Protein AF-A0A923PR28-F1 (afdb_monomer_lite)

Secondary structure (DSSP, 8-state):
--------S-GGGHHHHHHHHHTTS--------HHHHHHHHHHHHHTTGGGPPPHHHHHHHHHHHHTT-

Foldseek 3Di:
DDDDDDDDPDPVCVVVVVVCVVVVNDDDDPDDDPVVVVVVVVVVVVVCVVVDDDPVVVVVVVVVVVVVD

Organism: NCBI:txid1517758

Sequence (69 aa):
MPTLTLEIIDPRVIPLLENLAKLDLIRIKEEEAPFTRFAALLAKLRSQEDNAPSEAKILLEVKKVRNQR

pLDDT: mean 79.89, std 8.36, range [58.59, 91.81]

Radius of gyration: 23.7 Å; chains: 1; bounding box: 45×31×59 Å

Structure (mmCIF, N/CA/C/O backbone):
data_AF-A0A923PR28-F1
#
_entry.id   AF-A0A923PR28-F1
#
loop_
_atom_site.group_PDB
_atom_site.id
_atom_site.type_symbol
_atom_site.label_atom_id
_atom_site.label_alt_id
_atom_site.label_comp_id
_atom_site.label_asym_id
_atom_site.label_entity_id
_atom_site.label_seq_id
_atom_site.pdbx_PDB_ins_code
_atom_site.Cartn_x
_atom_site.Cartn_y
_atom_site.Cartn_z
_atom_site.occupancy
_atom_site.B_iso_or_equiv
_atom_site.auth_seq_id
_atom_site.auth_comp_id
_atom_site.auth_asym_id
_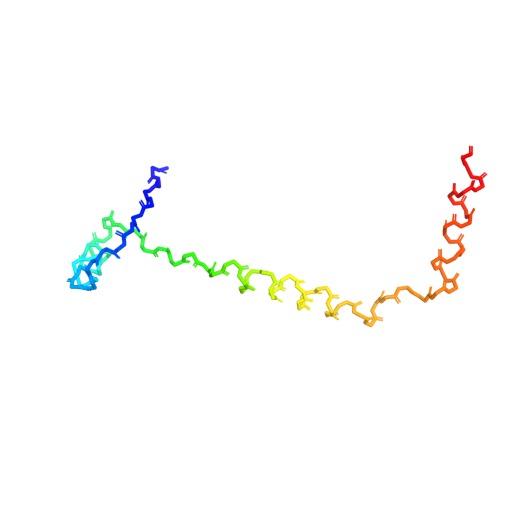atom_site.auth_atom_id
_atom_site.pdbx_PDB_model_num
ATOM 1 N N . MET A 1 1 ? -14.257 13.812 -5.479 1.00 63.56 1 MET A N 1
ATOM 2 C CA . MET A 1 1 ? -14.477 13.968 -4.025 1.00 63.56 1 MET A CA 1
ATOM 3 C C . MET A 1 1 ? -13.192 14.476 -3.399 1.00 63.56 1 MET A C 1
ATOM 5 O O . MET A 1 1 ? -12.141 14.069 -3.887 1.00 63.56 1 MET A O 1
ATOM 9 N N . PRO A 1 2 ? -13.254 15.368 -2.399 1.00 70.62 2 PRO A N 1
ATOM 10 C CA . PRO A 1 2 ? -12.059 15.863 -1.725 1.00 70.62 2 PRO A CA 1
ATOM 11 C C . PRO A 1 2 ? -11.350 14.712 -1.002 1.00 70.62 2 PRO A C 1
ATOM 13 O O . PRO A 1 2 ? -11.985 13.918 -0.312 1.00 70.62 2 PRO A O 1
ATOM 16 N N . THR A 1 3 ? -10.042 14.606 -1.199 1.00 75.31 3 THR A N 1
ATOM 17 C CA . THR A 1 3 ? -9.166 13.658 -0.503 1.00 75.31 3 THR A CA 1
ATOM 18 C C . THR A 1 3 ? -8.389 14.411 0.562 1.00 75.31 3 THR A C 1
ATOM 20 O O . THR A 1 3 ? -7.724 15.394 0.243 1.00 75.31 3 THR A O 1
ATOM 23 N N . LEU A 1 4 ? -8.495 13.962 1.813 1.00 79.06 4 LEU A N 1
ATOM 24 C CA . LEU A 1 4 ? -7.774 14.530 2.948 1.00 79.06 4 LEU A CA 1
ATOM 25 C C . LEU A 1 4 ? -6.668 13.560 3.375 1.00 79.06 4 LEU A C 1
ATOM 27 O O . LEU A 1 4 ? -6.944 12.379 3.583 1.00 79.06 4 LEU A O 1
ATOM 31 N N . THR A 1 5 ? -5.447 14.065 3.524 1.00 79.44 5 THR A N 1
ATOM 32 C CA . THR A 1 5 ? -4.330 13.324 4.121 1.00 79.44 5 THR A CA 1
ATOM 33 C C . THR A 1 5 ? -4.243 13.715 5.592 1.00 79.44 5 THR A C 1
ATOM 35 O O . THR A 1 5 ? -4.230 14.902 5.912 1.00 79.44 5 THR A O 1
ATOM 38 N N . LEU A 1 6 ? -4.243 12.729 6.487 1.00 79.06 6 LEU A N 1
ATOM 39 C CA . LEU A 1 6 ? -4.244 12.927 7.936 1.00 79.06 6 LEU A CA 1
ATOM 40 C C . LEU A 1 6 ? -2.995 12.274 8.524 1.00 79.06 6 LEU A C 1
ATOM 42 O O . LEU A 1 6 ? -2.735 11.103 8.258 1.00 79.06 6 LEU A O 1
ATOM 46 N N . GLU A 1 7 ? -2.253 13.009 9.347 1.00 78.44 7 GLU A N 1
ATOM 47 C CA . GLU A 1 7 ? -1.175 12.443 10.158 1.00 78.44 7 GLU A CA 1
ATOM 48 C C . GLU A 1 7 ? -1.732 12.033 11.526 1.00 78.44 7 GLU A C 1
ATOM 50 O O . GLU A 1 7 ? -2.328 12.840 12.244 1.00 78.44 7 GLU A O 1
ATOM 55 N N . ILE A 1 8 ? -1.565 10.759 11.887 1.00 82.31 8 ILE A N 1
ATOM 56 C CA . ILE A 1 8 ? -2.008 10.235 13.181 1.00 82.31 8 ILE A CA 1
ATOM 57 C C . ILE A 1 8 ? -0.939 10.563 14.227 1.00 82.31 8 ILE A C 1
ATOM 59 O O . ILE A 1 8 ? 0.134 9.968 14.231 1.00 82.31 8 ILE A O 1
ATOM 63 N N . ILE A 1 9 ? -1.254 11.500 15.124 1.00 87.25 9 ILE A N 1
ATOM 64 C CA . ILE A 1 9 ? -0.368 11.908 16.228 1.00 87.25 9 ILE A CA 1
ATOM 65 C C . ILE A 1 9 ? -0.509 10.960 17.432 1.00 87.25 9 ILE A C 1
ATOM 67 O O . ILE A 1 9 ? 0.481 10.634 18.082 1.00 87.25 9 ILE A O 1
ATOM 71 N N . ASP A 1 10 ? -1.732 10.499 17.722 1.00 86.31 10 ASP A N 1
ATOM 72 C CA . ASP A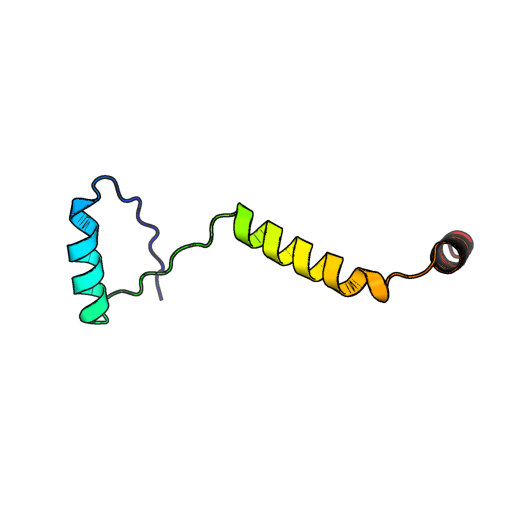 1 10 ? -2.035 9.565 18.815 1.00 86.31 10 ASP A CA 1
ATOM 73 C C . ASP A 1 10 ? -2.768 8.321 18.267 1.00 86.31 10 ASP A C 1
ATOM 75 O O . ASP A 1 10 ? -3.832 8.459 17.648 1.00 86.31 10 ASP A O 1
ATOM 79 N N . PRO A 1 11 ? -2.256 7.096 18.504 1.00 86.88 11 PRO A N 1
ATOM 80 C CA . PRO A 1 11 ? -2.890 5.855 18.049 1.00 86.88 11 PRO A CA 1
ATOM 81 C C . PRO A 1 11 ? -4.290 5.615 18.637 1.00 86.88 11 PRO A C 1
ATOM 83 O O . PRO A 1 11 ? -5.063 4.835 18.080 1.00 86.88 11 PRO A O 1
ATOM 86 N N . ARG A 1 12 ? -4.678 6.302 19.719 1.00 90.06 12 ARG A N 1
ATOM 87 C CA . ARG A 1 12 ? -6.035 6.223 20.292 1.00 90.06 12 ARG A CA 1
ATOM 88 C C . ARG A 1 12 ? -7.130 6.711 19.345 1.00 90.06 12 ARG A C 1
ATOM 9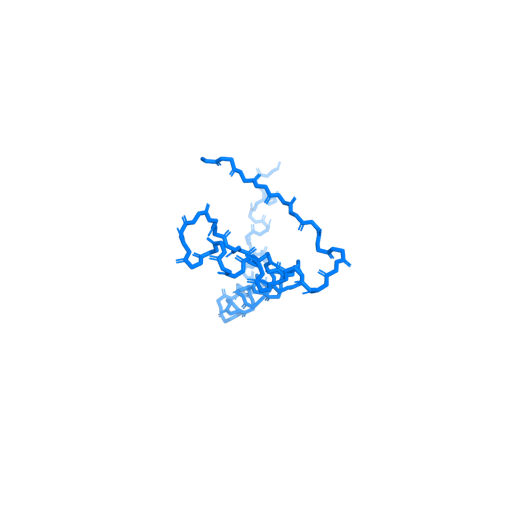0 O O . ARG A 1 12 ? -8.301 6.458 19.612 1.00 90.06 12 ARG A O 1
ATOM 97 N N . VAL A 1 13 ? -6.778 7.399 18.258 1.00 88.25 13 VAL A N 1
ATOM 98 C CA . VAL A 1 13 ? -7.741 7.873 17.256 1.00 88.25 13 VAL A CA 1
ATOM 99 C C . VAL A 1 13 ? -8.163 6.777 16.266 1.00 88.25 13 VAL A C 1
ATOM 101 O O . VAL A 1 13 ? -9.187 6.923 15.601 1.00 88.25 13 VAL A O 1
ATOM 104 N N . ILE A 1 14 ? -7.423 5.663 16.183 1.00 86.94 14 ILE A N 1
ATOM 105 C CA . ILE A 1 14 ? -7.693 4.566 15.234 1.00 86.94 14 ILE A CA 1
ATOM 106 C C . ILE A 1 14 ? -9.125 4.014 15.376 1.00 86.94 14 ILE A C 1
ATOM 108 O O . ILE A 1 14 ? -9.834 3.978 14.370 1.00 86.94 14 ILE A O 1
ATOM 112 N N . PRO A 1 15 ? -9.632 3.699 16.587 1.00 90.81 15 PRO A N 1
ATOM 113 C CA . PRO A 1 15 ? -11.004 3.219 16.752 1.00 90.81 15 PRO A CA 1
ATOM 114 C C . PRO A 1 15 ? -12.056 4.242 16.299 1.00 90.81 15 PRO A C 1
ATOM 116 O O . PRO A 1 15 ? -13.125 3.870 15.819 1.00 90.81 15 PRO A O 1
ATOM 119 N N . LEU A 1 16 ? -11.770 5.543 16.437 1.00 89.38 16 LEU A N 1
ATOM 120 C CA . LEU A 1 16 ? -12.668 6.606 15.983 1.00 89.38 16 LEU A CA 1
ATOM 121 C C . LEU A 1 16 ? -12.742 6.644 14.451 1.00 89.38 16 LEU A C 1
ATOM 123 O O . LEU A 1 16 ? -13.836 6.740 13.895 1.00 89.38 16 LEU A O 1
ATOM 127 N N . LEU A 1 17 ? -11.596 6.526 13.773 1.00 87.25 17 LEU A N 1
ATOM 128 C CA . LEU A 1 17 ? -11.525 6.457 12.312 1.00 87.25 17 LEU A CA 1
ATOM 129 C C . LEU A 1 17 ? -12.227 5.204 11.775 1.00 87.25 17 LEU A C 1
ATOM 131 O O . LEU A 1 17 ? -12.995 5.295 10.818 1.00 87.25 17 LEU A O 1
ATOM 135 N N . GLU A 1 18 ? -12.043 4.053 12.421 1.00 88.06 18 GLU A N 1
ATOM 136 C CA . GLU A 1 18 ? -12.757 2.822 12.068 1.00 88.06 18 GLU A CA 1
ATOM 137 C C . GLU A 1 18 ? -14.275 2.967 12.221 1.00 88.06 18 GLU A C 1
ATOM 139 O O . GLU A 1 18 ? -15.032 2.507 11.368 1.00 88.06 18 GLU A O 1
ATOM 144 N N . ASN A 1 19 ? -14.741 3.631 13.281 1.00 91.62 19 ASN A N 1
ATOM 145 C CA . ASN A 1 19 ? -16.169 3.873 13.482 1.00 91.62 19 ASN A CA 1
ATOM 146 C C . ASN A 1 19 ? -16.754 4.800 12.408 1.00 91.62 19 ASN A C 1
ATOM 148 O O . ASN A 1 19 ? -17.852 4.547 11.918 1.00 91.62 19 ASN A O 1
ATOM 152 N N . LEU A 1 20 ? -16.018 5.834 11.996 1.00 88.88 20 LEU A N 1
ATOM 153 C CA . LEU A 1 20 ? -16.421 6.701 10.884 1.00 88.88 20 LEU A CA 1
ATOM 154 C C . LEU A 1 20 ? -16.451 5.942 9.549 1.00 88.88 20 LEU A C 1
ATOM 156 O O . LEU A 1 20 ? -17.343 6.176 8.732 1.00 88.88 20 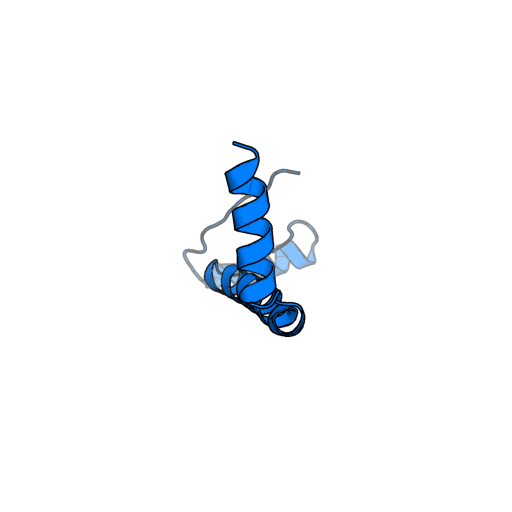LEU A O 1
ATOM 160 N N . ALA A 1 21 ? -15.511 5.018 9.339 1.00 87.62 21 ALA A N 1
ATOM 161 C CA . ALA A 1 21 ? -15.481 4.162 8.157 1.00 87.62 21 ALA A CA 1
ATOM 162 C C . ALA A 1 21 ? -16.651 3.164 8.136 1.00 87.62 21 ALA A C 1
ATOM 164 O O . ALA A 1 21 ? -17.254 2.963 7.088 1.00 87.62 21 ALA A O 1
ATOM 165 N N . LYS A 1 22 ? -17.033 2.593 9.289 1.00 90.94 22 LYS A N 1
ATOM 166 C CA . LYS A 1 22 ? -18.214 1.713 9.420 1.00 90.94 22 LYS A CA 1
ATOM 167 C C . LYS A 1 22 ? -19.532 2.408 9.085 1.00 90.94 22 LYS A C 1
ATOM 169 O O . LYS A 1 22 ? -20.486 1.743 8.704 1.00 90.94 22 LYS A O 1
ATOM 174 N N . LEU A 1 23 ? -19.591 3.726 9.259 1.00 91.81 23 LEU A N 1
ATOM 175 C CA . LEU A 1 23 ? -20.745 4.552 8.904 1.00 91.81 23 LEU A CA 1
ATOM 176 C C . LEU A 1 23 ? -20.701 5.035 7.442 1.00 91.81 23 LEU A C 1
ATOM 178 O O . LEU A 1 23 ? -21.502 5.889 7.070 1.00 91.81 23 LEU A O 1
ATOM 182 N N . ASP A 1 24 ? -19.756 4.540 6.633 1.00 84.31 24 ASP A N 1
ATOM 183 C CA . ASP A 1 24 ? -19.521 4.929 5.234 1.00 84.31 24 ASP A CA 1
ATOM 184 C C . ASP A 1 24 ? -19.248 6.435 5.019 1.00 84.31 24 ASP A C 1
ATOM 186 O O . ASP A 1 24 ? -19.345 6.951 3.903 1.00 84.31 24 ASP A O 1
ATOM 190 N N . LEU A 1 25 ? -18.854 7.160 6.074 1.00 84.56 25 LEU A N 1
ATOM 191 C CA . LEU A 1 25 ? -18.567 8.600 6.010 1.00 84.56 25 LEU A CA 1
ATOM 192 C C . LEU A 1 25 ? -17.174 8.890 5.446 1.00 84.56 25 LEU A C 1
ATOM 194 O O . LEU A 1 25 ? -16.953 9.921 4.809 1.00 84.56 25 LEU A O 1
ATOM 198 N N . ILE A 1 26 ? -16.226 7.984 5.692 1.00 85.81 26 ILE A N 1
ATOM 199 C CA . ILE A 1 26 ? -14.845 8.077 5.217 1.00 85.81 26 ILE A CA 1
ATOM 200 C C . ILE A 1 26 ? -14.395 6.737 4.634 1.00 85.81 26 ILE A C 1
ATOM 202 O O . ILE A 1 26 ? -14.847 5.676 5.053 1.00 85.81 26 ILE A O 1
ATOM 206 N N . ARG A 1 27 ? -13.450 6.777 3.691 1.00 81.12 27 ARG A N 1
ATOM 207 C CA . ARG A 1 27 ? -12.720 5.586 3.238 1.00 81.12 27 ARG A CA 1
ATOM 208 C C . ARG A 1 27 ? -11.276 5.686 3.686 1.00 81.12 27 ARG A C 1
ATOM 210 O O . ARG A 1 27 ? -10.567 6.594 3.258 1.00 81.12 27 ARG A O 1
ATOM 217 N N . ILE A 1 28 ? -10.851 4.735 4.508 1.00 79.94 28 ILE A N 1
ATOM 218 C CA . ILE A 1 28 ? -9.455 4.594 4.907 1.00 79.94 28 ILE A CA 1
ATOM 219 C C . ILE A 1 28 ? -8.726 3.921 3.744 1.00 79.94 28 ILE A C 1
ATOM 221 O O . ILE A 1 28 ? -9.106 2.838 3.300 1.00 79.94 28 ILE A O 1
ATOM 225 N N . LYS A 1 29 ? -7.715 4.599 3.207 1.00 78.94 29 LYS A N 1
ATOM 226 C CA . LYS A 1 29 ? -6.778 4.027 2.243 1.00 78.94 29 LYS A CA 1
ATOM 227 C C . LYS A 1 29 ? -5.411 4.071 2.890 1.00 78.94 29 LYS A C 1
ATOM 229 O O . LYS A 1 29 ? -4.891 5.157 3.124 1.00 78.94 29 LYS A O 1
ATOM 234 N N . GLU A 1 30 ? -4.857 2.908 3.184 1.00 71.50 30 GLU A N 1
ATOM 235 C CA . GLU A 1 30 ? -3.445 2.822 3.519 1.00 71.50 30 GLU A CA 1
ATOM 236 C C . GLU A 1 30 ? -2.665 3.117 2.241 1.00 71.50 30 GLU A C 1
ATOM 238 O O . GLU A 1 30 ? -2.819 2.433 1.225 1.00 71.50 30 GLU A O 1
ATOM 243 N N . GLU A 1 31 ? -1.883 4.193 2.256 1.00 67.75 31 GLU A N 1
ATOM 244 C CA . GLU A 1 31 ? -0.868 4.362 1.231 1.00 67.75 31 GLU A CA 1
ATOM 245 C C . GLU A 1 31 ? 0.172 3.270 1.451 1.00 67.75 31 GLU A C 1
ATOM 247 O O . GLU A 1 31 ? 0.864 3.238 2.470 1.00 67.75 31 GLU A O 1
ATOM 252 N N . GLU A 1 32 ? 0.252 2.346 0.494 1.00 58.59 32 GLU A N 1
ATOM 253 C CA . GLU A 1 32 ? 1.353 1.401 0.414 1.00 58.59 32 GLU A CA 1
ATOM 254 C C . GLU A 1 32 ? 2.668 2.171 0.542 1.00 58.59 32 GLU A C 1
ATOM 256 O O . GLU A 1 32 ? 2.922 3.115 -0.216 1.00 58.59 32 GLU A O 1
ATOM 261 N N . ALA A 1 33 ? 3.490 1.774 1.518 1.00 60.34 33 ALA A N 1
ATOM 262 C CA . ALA A 1 33 ? 4.768 2.414 1.765 1.00 60.34 33 ALA A CA 1
ATOM 263 C C . ALA A 1 33 ? 5.540 2.555 0.437 1.00 60.34 33 ALA A C 1
ATOM 265 O O . ALA A 1 33 ? 5.551 1.621 -0.370 1.00 60.34 33 ALA A O 1
ATOM 266 N N . PRO A 1 34 ? 6.245 3.673 0.188 1.00 59.78 34 PRO A N 1
ATOM 267 C CA . PRO A 1 34 ? 6.939 3.905 -1.085 1.00 59.78 34 PRO A CA 1
ATOM 268 C C . PRO A 1 34 ? 7.830 2.728 -1.523 1.00 59.78 34 PRO A C 1
ATOM 270 O O . PRO A 1 34 ? 7.990 2.452 -2.714 1.00 59.78 34 PRO A O 1
ATOM 273 N N . PHE A 1 35 ? 8.368 1.999 -0.543 1.00 59.53 35 PHE A N 1
ATOM 274 C CA . PHE A 1 35 ? 9.180 0.805 -0.728 1.00 59.53 35 PHE A CA 1
ATOM 275 C C . PHE A 1 35 ? 8.423 -0.381 -1.353 1.00 59.53 35 PHE A C 1
ATOM 277 O O . PHE A 1 35 ? 8.963 -1.035 -2.247 1.00 59.53 35 PHE A O 1
ATOM 284 N N . THR A 1 36 ? 7.176 -0.655 -0.952 1.00 65.56 36 THR A N 1
ATOM 285 C CA . THR A 1 36 ? 6.399 -1.789 -1.491 1.00 65.56 36 THR A CA 1
ATOM 286 C C . THR A 1 36 ? 6.009 -1.545 -2.943 1.00 65.56 36 THR A C 1
ATOM 288 O O . THR A 1 36 ? 6.101 -2.455 -3.768 1.00 65.56 36 THR A O 1
ATOM 291 N N . ARG A 1 37 ? 5.706 -0.293 -3.299 1.00 67.25 37 ARG A N 1
ATOM 292 C CA . ARG A 1 37 ? 5.423 0.101 -4.684 1.00 67.25 37 ARG A CA 1
ATOM 293 C C . ARG A 1 37 ? 6.630 -0.106 -5.605 1.00 67.25 37 ARG A C 1
ATOM 295 O O . ARG A 1 37 ? 6.476 -0.624 -6.713 1.00 67.25 37 ARG A O 1
ATOM 302 N N . PHE A 1 38 ? 7.833 0.253 -5.152 1.00 74.50 38 PHE A N 1
ATOM 303 C CA . PHE A 1 38 ? 9.070 -0.013 -5.897 1.00 74.50 38 PHE A CA 1
ATOM 304 C C . PHE A 1 38 ? 9.373 -1.508 -6.002 1.00 74.50 38 PHE A C 1
ATOM 306 O O . PHE A 1 38 ? 9.719 -1.984 -7.084 1.00 74.50 38 PHE A O 1
ATOM 313 N N . ALA A 1 39 ? 9.200 -2.261 -4.914 1.00 77.56 39 ALA A N 1
ATOM 314 C CA . ALA A 1 39 ? 9.409 -3.705 -4.911 1.00 77.56 39 ALA A CA 1
ATOM 315 C C . ALA A 1 39 ? 8.457 -4.420 -5.887 1.00 77.56 39 ALA A C 1
ATOM 317 O O . ALA A 1 39 ? 8.887 -5.299 -6.634 1.00 77.56 39 ALA A O 1
ATOM 318 N N . ALA A 1 40 ? 7.193 -3.993 -5.956 1.00 79.00 40 ALA A N 1
ATOM 319 C CA . ALA A 1 40 ? 6.205 -4.524 -6.893 1.00 79.00 40 ALA A CA 1
ATOM 320 C C . ALA A 1 40 ? 6.561 -4.228 -8.361 1.00 79.00 40 ALA A C 1
ATOM 322 O O . ALA A 1 40 ? 6.410 -5.093 -9.228 1.00 79.00 40 ALA A O 1
ATOM 323 N N . LEU A 1 41 ? 7.063 -3.024 -8.657 1.00 80.88 41 LEU A N 1
ATOM 324 C CA . LEU A 1 41 ? 7.555 -2.677 -9.996 1.00 80.88 41 LEU A CA 1
ATOM 325 C C . LEU A 1 41 ? 8.788 -3.505 -10.375 1.00 80.88 41 LEU A C 1
ATOM 327 O O . LEU A 1 41 ? 8.863 -4.025 -11.488 1.00 80.88 41 LEU A O 1
ATOM 331 N N . LEU A 1 42 ? 9.722 -3.677 -9.440 1.00 83.38 42 LEU A N 1
ATOM 332 C CA . LEU A 1 42 ? 10.926 -4.476 -9.646 1.00 83.38 42 LEU A CA 1
ATOM 333 C C . LEU A 1 42 ? 10.588 -5.955 -9.886 1.00 83.38 42 LEU A C 1
ATOM 335 O O . LEU A 1 42 ? 11.167 -6.581 -10.770 1.00 83.38 42 LEU A O 1
ATOM 339 N N . ALA A 1 43 ? 9.620 -6.499 -9.146 1.00 83.56 43 ALA A N 1
ATOM 340 C CA . ALA A 1 43 ? 9.128 -7.860 -9.338 1.00 83.56 43 ALA A CA 1
ATOM 341 C C . ALA A 1 43 ? 8.505 -8.051 -10.730 1.00 83.56 43 ALA A C 1
ATOM 343 O O . ALA A 1 43 ? 8.787 -9.046 -11.394 1.00 83.56 43 ALA A O 1
ATOM 344 N N . LYS A 1 44 ? 7.726 -7.074 -11.218 1.00 82.31 44 LYS A N 1
ATOM 345 C CA . LYS A 1 44 ? 7.181 -7.102 -12.587 1.00 82.31 44 LYS A CA 1
ATOM 346 C C . LYS A 1 44 ? 8.280 -7.092 -13.647 1.00 82.31 44 LYS A C 1
ATOM 348 O O . LYS A 1 44 ? 8.205 -7.868 -14.593 1.00 82.31 44 LYS A O 1
ATOM 353 N N . LEU A 1 45 ? 9.307 -6.260 -13.483 1.00 81.06 45 LEU A N 1
ATOM 354 C CA . LEU A 1 45 ? 10.431 -6.210 -14.424 1.00 81.06 45 LEU A CA 1
ATOM 355 C C . LEU A 1 45 ? 11.224 -7.524 -14.436 1.00 81.06 45 LEU A C 1
ATOM 357 O O . LEU A 1 45 ? 11.516 -8.046 -15.507 1.00 81.06 45 LEU A O 1
ATOM 361 N N . ARG A 1 46 ? 11.500 -8.101 -13.260 1.00 80.44 46 ARG A N 1
ATOM 362 C CA . ARG A 1 46 ? 12.171 -9.407 -13.140 1.00 80.44 46 ARG A CA 1
ATOM 363 C C . ARG A 1 46 ? 11.337 -10.559 -13.695 1.00 80.44 46 ARG A C 1
ATOM 365 O O . ARG A 1 46 ? 11.891 -11.477 -14.273 1.00 80.44 46 ARG A O 1
ATOM 372 N N . SER A 1 47 ? 10.008 -10.499 -13.610 1.00 81.94 47 SER A N 1
ATOM 373 C CA . SER A 1 47 ? 9.148 -11.530 -14.214 1.00 81.94 47 SER A CA 1
ATOM 374 C C . SER A 1 47 ? 9.238 -11.603 -15.747 1.00 81.94 47 SER A C 1
ATOM 376 O O . SER A 1 47 ? 8.763 -12.564 -16.342 1.00 81.94 47 SER A O 1
ATOM 378 N N . GLN A 1 48 ? 9.839 -10.598 -16.394 1.00 80.31 48 GLN A N 1
ATOM 379 C CA . GLN A 1 48 ? 10.088 -10.577 -17.836 1.00 80.31 48 GLN A CA 1
ATOM 380 C C . GLN A 1 48 ? 11.530 -10.958 -18.203 1.00 80.31 48 GLN A C 1
ATOM 382 O O . GLN A 1 48 ? 11.904 -10.825 -19.367 1.00 80.31 48 GLN A O 1
ATOM 387 N N . GLU A 1 49 ? 12.328 -11.442 -17.246 1.00 74.75 49 GLU A N 1
ATOM 388 C CA . GLU A 1 49 ? 13.720 -11.856 -17.459 1.00 74.75 49 GLU A CA 1
ATOM 389 C C . GLU A 1 49 ? 13.842 -12.961 -18.521 1.00 74.75 49 GLU A C 1
ATOM 391 O O . GLU A 1 49 ? 14.705 -12.874 -19.390 1.00 74.75 49 GLU A O 1
ATOM 396 N N . ASP A 1 50 ? 12.901 -13.907 -18.568 1.00 74.50 50 ASP A N 1
ATOM 397 C CA . ASP A 1 50 ? 12.865 -14.953 -19.604 1.00 74.50 50 ASP A CA 1
ATOM 398 C C . ASP A 1 50 ? 12.573 -14.408 -21.017 1.00 74.50 50 ASP A C 1
ATOM 400 O O . ASP A 1 50 ? 12.939 -15.019 -22.021 1.00 74.50 50 ASP A O 1
ATOM 404 N N . ASN A 1 51 ? 11.931 -13.238 -21.112 1.00 75.50 51 ASN A N 1
ATOM 405 C CA . ASN A 1 51 ? 11.668 -12.538 -22.373 1.00 75.50 51 ASN A CA 1
ATOM 406 C C . ASN A 1 51 ? 12.742 -11.487 -22.694 1.00 75.50 51 ASN A C 1
ATOM 408 O O . ASN A 1 51 ? 12.590 -10.725 -23.658 1.00 75.50 51 ASN A O 1
ATOM 412 N N . ALA A 1 52 ? 13.817 -11.417 -21.902 1.00 75.06 52 ALA A N 1
ATOM 413 C CA . ALA A 1 52 ? 14.883 -10.461 -22.129 1.00 75.06 52 ALA A CA 1
ATOM 414 C C . ALA A 1 52 ? 15.572 -10.742 -23.481 1.00 75.06 52 ALA A C 1
ATOM 416 O O . ALA A 1 52 ? 15.960 -11.877 -23.775 1.00 75.06 52 ALA A O 1
ATOM 417 N N . PRO A 1 53 ? 15.736 -9.723 -24.345 1.00 76.62 53 PRO A N 1
ATOM 418 C CA . PRO A 1 53 ? 16.460 -9.892 -25.593 1.00 76.62 53 PRO A CA 1
ATOM 419 C C . PRO A 1 53 ? 17.921 -10.250 -25.305 1.00 76.62 53 PRO A C 1
ATOM 421 O O . PRO A 1 53 ? 18.556 -9.674 -24.426 1.00 76.62 53 PRO A O 1
ATOM 424 N N . SER A 1 54 ? 18.472 -11.186 -26.080 1.00 79.88 54 SER A N 1
ATOM 425 C CA . SER A 1 54 ? 19.883 -11.544 -25.960 1.00 79.88 54 SER A CA 1
ATOM 426 C C . SER A 1 54 ? 20.789 -10.364 -26.314 1.00 79.88 54 SER A C 1
ATOM 428 O O . SER A 1 54 ? 20.443 -9.517 -27.143 1.00 79.88 54 SER A O 1
ATOM 430 N N . GLU A 1 55 ? 21.989 -10.344 -25.737 1.00 79.75 55 GLU A N 1
ATOM 431 C CA . GLU A 1 55 ? 23.006 -9.313 -25.973 1.00 79.75 55 GLU A CA 1
ATOM 432 C C . GLU A 1 55 ? 23.251 -9.060 -27.471 1.00 79.75 55 GLU A C 1
ATOM 434 O O . GLU A 1 55 ? 23.296 -7.918 -27.930 1.00 79.75 55 GLU A O 1
ATOM 439 N N . ALA A 1 56 ? 23.305 -10.132 -28.265 1.00 80.19 56 ALA A N 1
ATOM 440 C CA . ALA A 1 56 ? 23.467 -10.054 -29.712 1.00 80.19 56 ALA A CA 1
ATOM 441 C C . ALA A 1 56 ? 22.303 -9.322 -30.410 1.00 80.19 56 ALA A C 1
ATOM 443 O O . ALA A 1 56 ? 22.542 -8.518 -31.314 1.00 80.19 56 ALA A O 1
ATOM 444 N N . LYS A 1 57 ? 21.050 -9.554 -29.987 1.00 78.88 57 LYS A N 1
ATOM 445 C CA . LYS A 1 57 ? 19.873 -8.848 -30.528 1.00 78.88 57 LYS A CA 1
ATOM 446 C C . LYS A 1 57 ? 19.882 -7.369 -30.140 1.00 78.88 57 LYS A C 1
ATOM 448 O O . LYS A 1 57 ? 19.591 -6.527 -30.985 1.00 78.88 57 LYS A O 1
ATOM 453 N N . ILE A 1 58 ? 20.275 -7.052 -28.905 1.00 83.19 58 ILE A N 1
ATOM 454 C CA . ILE A 1 58 ? 20.411 -5.666 -28.428 1.00 83.19 58 ILE A CA 1
ATOM 455 C C . ILE A 1 58 ? 21.457 -4.917 -29.266 1.00 83.19 58 ILE A C 1
ATOM 457 O O . ILE A 1 58 ? 21.193 -3.823 -29.766 1.00 83.19 58 ILE A O 1
ATOM 461 N N . LEU A 1 59 ? 22.629 -5.520 -29.475 1.00 84.00 59 LEU A N 1
ATOM 462 C CA . LEU A 1 59 ? 23.716 -4.938 -30.268 1.00 84.00 59 LEU A CA 1
ATOM 463 C C . LEU A 1 59 ? 23.321 -4.681 -31.725 1.00 84.00 59 LEU A C 1
ATOM 465 O O . LEU A 1 59 ? 23.715 -3.657 -32.288 1.00 84.00 59 LEU A O 1
ATOM 469 N N . LEU A 1 60 ? 22.560 -5.590 -32.339 1.00 86.56 60 LEU A N 1
ATOM 470 C CA . LEU A 1 60 ? 22.059 -5.417 -33.705 1.00 86.56 60 LEU A CA 1
ATOM 471 C C . LEU A 1 60 ? 21.093 -4.232 -33.808 1.00 86.56 60 LEU A C 1
ATOM 473 O O . LEU A 1 60 ? 21.255 -3.398 -34.701 1.00 86.56 60 LEU A O 1
ATOM 477 N N . GLU A 1 61 ? 20.147 -4.114 -32.875 1.00 83.75 61 GLU A N 1
ATOM 478 C CA . GLU A 1 61 ? 19.165 -3.025 -32.891 1.00 83.75 61 GLU A CA 1
ATOM 479 C C . GLU A 1 61 ? 19.827 -1.662 -32.625 1.00 83.75 61 GLU A C 1
ATOM 481 O O . GLU A 1 61 ? 19.583 -0.691 -33.342 1.00 83.75 61 GLU A O 1
ATOM 486 N N . VAL A 1 62 ? 20.761 -1.591 -31.670 1.00 87.44 62 VAL A N 1
ATOM 487 C CA . VAL A 1 62 ? 21.517 -0.359 -31.381 1.00 87.44 62 VAL A CA 1
ATOM 488 C C . VAL A 1 62 ? 22.377 0.066 -32.574 1.00 87.44 62 VAL A C 1
ATOM 490 O O . VAL A 1 62 ? 22.431 1.255 -32.895 1.00 87.44 62 VAL A O 1
ATOM 493 N N . LYS A 1 63 ? 23.038 -0.879 -33.258 1.00 86.19 63 LYS A N 1
ATOM 494 C CA . LYS A 1 63 ? 23.809 -0.585 -34.480 1.00 86.19 63 LYS A CA 1
ATOM 495 C C . LYS A 1 63 ? 22.911 -0.062 -35.600 1.00 86.19 63 LYS A C 1
ATOM 497 O O . LYS A 1 63 ? 23.282 0.901 -36.264 1.00 86.19 63 LYS A O 1
ATOM 502 N N . LYS A 1 64 ? 21.724 -0.645 -35.779 1.00 86.88 64 LYS A N 1
ATOM 503 C CA . LYS A 1 64 ? 20.738 -0.199 -36.771 1.00 86.88 64 LYS A CA 1
ATOM 504 C C . LYS A 1 64 ? 20.288 1.242 -36.519 1.00 86.88 64 LYS A C 1
ATOM 506 O O . LYS A 1 64 ? 20.319 2.042 -37.446 1.00 86.88 64 LYS A O 1
ATOM 511 N N . VAL A 1 65 ? 19.950 1.588 -35.274 1.00 87.56 65 VAL A N 1
ATOM 512 C CA . VAL A 1 65 ? 19.563 2.961 -34.893 1.00 87.56 65 VAL A CA 1
ATOM 513 C C . VAL A 1 65 ? 20.730 3.942 -35.045 1.00 87.56 65 VAL A C 1
ATOM 515 O O . VAL A 1 65 ? 20.535 5.055 -35.524 1.00 87.56 65 VAL A O 1
ATOM 518 N N . ARG A 1 66 ? 21.955 3.545 -34.671 1.00 80.50 66 ARG A N 1
ATOM 519 C CA . ARG A 1 66 ? 23.152 4.389 -34.838 1.00 80.50 66 ARG A CA 1
ATOM 520 C C . ARG A 1 66 ? 23.479 4.680 -36.298 1.00 80.50 66 ARG A C 1
ATOM 522 O O . ARG A 1 66 ? 23.906 5.784 -36.581 1.00 80.50 66 ARG A O 1
ATOM 529 N N . ASN A 1 67 ? 23.258 3.728 -37.198 1.00 80.69 67 ASN A N 1
ATOM 530 C CA . ASN A 1 67 ? 23.495 3.917 -38.631 1.00 80.69 67 ASN A CA 1
ATOM 531 C C . ASN A 1 67 ? 22.410 4.765 -39.322 1.00 80.69 67 ASN A C 1
ATOM 533 O O . ASN A 1 67 ? 22.565 5.107 -40.489 1.00 80.69 67 ASN A O 1
ATOM 537 N N . GLN A 1 68 ? 21.299 5.055 -38.637 1.00 80.94 68 GLN A N 1
ATOM 538 C CA . GLN A 1 68 ? 20.201 5.895 -39.133 1.00 80.94 68 GLN A CA 1
ATOM 539 C C . GLN A 1 68 ? 20.274 7.348 -38.631 1.00 80.94 68 GLN A C 1
ATOM 541 O O . GLN A 1 68 ? 19.447 8.162 -39.039 1.00 80.94 68 GLN A O 1
ATOM 546 N N . ARG A 1 69 ? 21.219 7.663 -37.737 1.00 59.69 69 ARG A N 1
ATOM 547 C CA . ARG A 1 69 ? 21.527 9.019 -37.262 1.00 59.69 69 ARG A CA 1
ATOM 548 C C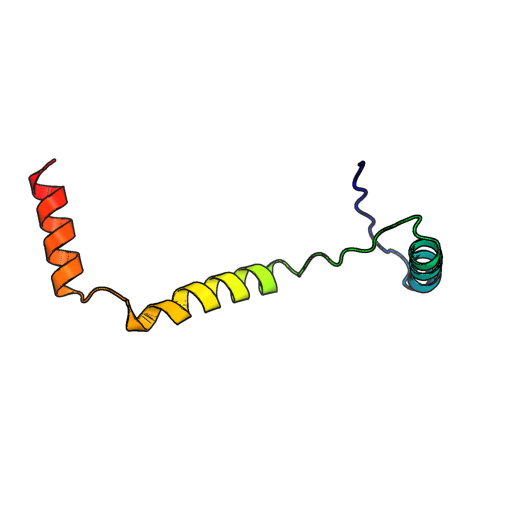 . ARG A 1 69 ? 22.779 9.540 -37.947 1.00 59.69 69 ARG A C 1
ATOM 550 O O . A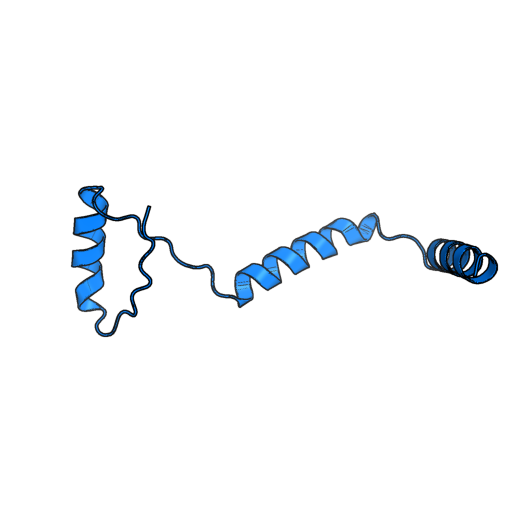RG A 1 69 ? 22.805 10.760 -38.199 1.00 59.69 69 ARG A O 1
#